Protein AF-A0A3D2MLB4-F1 (afdb_monomer_lite)

Foldseek 3Di:
DDPPLPQQDADPPPRDSQKDFPACDDPDNQWTWIAHPPVRDIDIDGDDPSNVVVVVVVVVPDD

pLDDT: mean 80.68, std 15.89, range [37.5, 96.62]

Secondary structure (DSSP, 8-state):
-PPPS------TTT--S-EEEEES--SSTTEEEEEETTT--EEEEE--HHHHHHHHHHHHT--

Radius of gyration: 11.99 Å; chains: 1; bounding box: 26×35×32 Å

Structure (mmCIF, N/CA/C/O backbone):
data_AF-A0A3D2MLB4-F1
#
_entry.id   AF-A0A3D2MLB4-F1
#
loop_
_atom_site.group_PDB
_atom_site.id
_atom_site.type_symbol
_atom_site.label_atom_id
_atom_site.label_alt_id
_atom_site.label_comp_id
_atom_site.label_asym_id
_atom_site.label_entity_id
_atom_site.label_seq_id
_atom_site.pdbx_PDB_ins_code
_atom_site.Cartn_x
_atom_site.Cartn_y
_atom_site.Cartn_z
_atom_site.occupancy
_atom_site.B_iso_or_equiv
_atom_site.auth_seq_id
_atom_site.auth_comp_id
_atom_site.auth_asym_id
_atom_site.auth_atom_id
_atom_site.pdbx_PDB_model_num
ATOM 1 N N . GLY A 1 1 ? -1.683 -31.548 -4.250 1.00 37.50 1 GLY A N 1
ATOM 2 C CA . GLY A 1 1 ? -2.569 -30.412 -3.957 1.00 37.50 1 GLY A CA 1
ATOM 3 C C . GLY A 1 1 ? -1.694 -29.196 -3.861 1.00 37.50 1 GLY A C 1
ATOM 4 O O . GLY A 1 1 ? -0.994 -29.069 -2.870 1.00 37.50 1 GLY A O 1
ATOM 5 N N . SER A 1 2 ? -1.630 -28.403 -4.923 1.00 39.09 2 SER A N 1
ATOM 6 C CA . SER A 1 2 ? -0.756 -27.230 -4.981 1.00 39.09 2 SER A CA 1
ATOM 7 C C . SER A 1 2 ? -1.574 -26.011 -4.558 1.00 39.09 2 SER A C 1
ATOM 9 O O . SER A 1 2 ? -2.617 -25.782 -5.174 1.00 39.09 2 SER A O 1
ATOM 11 N N . PRO A 1 3 ? -1.179 -25.253 -3.522 1.00 49.66 3 PRO A N 1
ATOM 12 C CA . PRO A 1 3 ? -1.800 -23.964 -3.272 1.00 49.66 3 PRO A CA 1
ATOM 13 C C . PRO A 1 3 ? -1.437 -23.063 -4.452 1.00 49.66 3 PRO A C 1
ATOM 15 O O . PRO A 1 3 ? -0.269 -22.947 -4.812 1.00 49.66 3 PRO A O 1
ATOM 18 N N . LEU A 1 4 ? -2.434 -22.472 -5.104 1.00 48.66 4 LEU A N 1
ATOM 19 C CA . LEU A 1 4 ? -2.176 -21.357 -6.007 1.00 48.66 4 LEU A CA 1
ATOM 20 C C . LEU A 1 4 ? -1.664 -20.207 -5.116 1.00 48.66 4 LEU A C 1
ATOM 22 O O . LEU A 1 4 ? -2.415 -19.790 -4.235 1.00 48.66 4 LEU A O 1
ATOM 26 N N . PRO A 1 5 ? -0.423 -19.706 -5.280 1.00 48.62 5 PRO A N 1
ATOM 27 C CA . PRO A 1 5 ? 0.196 -18.766 -4.333 1.00 48.62 5 PRO A CA 1
ATOM 28 C C . PRO A 1 5 ? -0.310 -17.320 -4.472 1.00 48.62 5 PRO A C 1
ATOM 30 O O . PRO A 1 5 ? 0.294 -16.385 -3.968 1.00 48.62 5 PRO A O 1
ATOM 33 N N . TRP A 1 6 ? -1.449 -17.114 -5.128 1.00 51.88 6 TRP A N 1
ATOM 34 C CA . TRP A 1 6 ? -2.008 -15.795 -5.405 1.00 51.88 6 TRP A CA 1
ATOM 35 C C . TRP A 1 6 ? -2.972 -15.440 -4.273 1.00 51.88 6 TRP A C 1
ATOM 37 O O . TRP A 1 6 ? -4.122 -15.061 -4.492 1.00 51.88 6 TRP A O 1
ATOM 47 N N . THR A 1 7 ? -2.542 -15.652 -3.029 1.00 56.50 7 THR A N 1
ATOM 48 C CA . THR A 1 7 ? -3.243 -15.102 -1.873 1.00 56.50 7 THR A CA 1
ATOM 49 C C . THR A 1 7 ? -3.033 -13.599 -1.914 1.00 56.50 7 THR A C 1
ATOM 51 O O . THR A 1 7 ? -1.990 -13.103 -1.490 1.00 56.50 7 THR A O 1
ATOM 54 N N . GLY A 1 8 ? -4.008 -12.887 -2.486 1.00 70.81 8 GLY A N 1
ATOM 55 C CA . GLY A 1 8 ? -4.021 -11.430 -2.549 1.00 70.81 8 GLY A CA 1
ATOM 56 C C . GLY A 1 8 ? -3.618 -10.829 -1.203 1.00 70.81 8 GLY A C 1
ATOM 57 O O . GLY A 1 8 ? -4.082 -11.259 -0.145 1.00 70.81 8 GLY A O 1
ATOM 58 N N . VAL A 1 9 ? -2.693 -9.870 -1.236 1.00 86.75 9 VAL A N 1
ATOM 59 C CA . VAL A 1 9 ? -2.064 -9.327 -0.031 1.00 86.75 9 VAL A CA 1
ATOM 60 C C . VAL A 1 9 ? -3.127 -8.721 0.885 1.00 86.75 9 VAL A C 1
ATOM 62 O O . VAL A 1 9 ? -3.753 -7.719 0.557 1.00 86.75 9 VAL A O 1
ATOM 65 N N . THR A 1 10 ? -3.331 -9.296 2.067 1.00 91.69 10 THR A N 1
ATOM 66 C CA . THR A 1 10 ? -4.341 -8.783 3.000 1.00 91.69 10 THR A CA 1
ATOM 67 C C . THR A 1 10 ? -3.876 -7.490 3.666 1.00 91.69 10 THR A C 1
ATOM 69 O O . THR A 1 10 ? -2.757 -7.413 4.193 1.00 91.69 10 THR A O 1
ATOM 72 N N . CYS A 1 11 ? -4.752 -6.484 3.675 1.00 93.75 11 CYS A N 1
ATOM 73 C CA . CYS A 1 11 ? -4.536 -5.216 4.356 1.00 93.75 11 CYS A CA 1
ATOM 74 C C . CYS A 1 11 ? -4.468 -5.432 5.879 1.00 93.75 11 CYS A C 1
ATOM 76 O O . CYS A 1 11 ? -5.438 -5.922 6.460 1.00 93.75 11 CYS A O 1
ATOM 78 N N . PRO A 1 12 ? -3.385 -5.012 6.557 1.00 94.19 12 PRO A N 1
ATOM 79 C CA . PRO A 1 12 ? -3.240 -5.201 8.002 1.00 94.19 12 PRO A CA 1
ATOM 80 C C . PRO A 1 12 ? -4.177 -4.309 8.830 1.00 94.19 12 PRO A C 1
ATOM 82 O O . PRO A 1 12 ? -4.367 -4.559 10.014 1.00 94.19 12 PRO A O 1
ATOM 85 N N . PHE A 1 13 ? -4.757 -3.269 8.223 1.00 95.38 13 PHE A N 1
ATOM 86 C CA . PHE A 1 13 ? -5.606 -2.306 8.925 1.00 95.38 13 PHE A CA 1
ATOM 87 C C . PHE A 1 13 ? -7.083 -2.702 8.936 1.00 95.38 13 PHE A C 1
ATOM 89 O O . PHE A 1 13 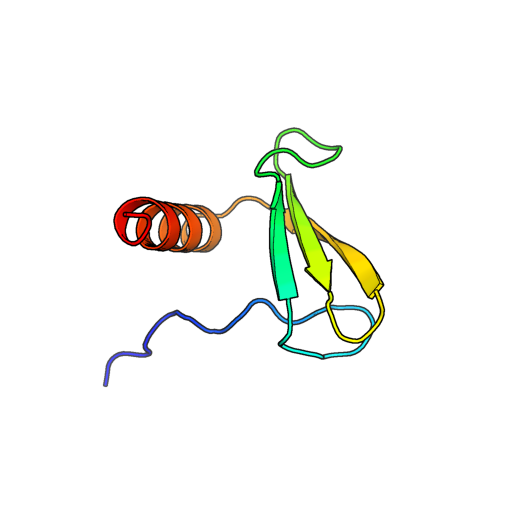? -7.755 -2.514 9.944 1.00 95.38 13 PHE A O 1
ATOM 96 N N . CYS A 1 14 ? -7.599 -3.235 7.825 1.00 95.94 14 CYS A N 1
ATOM 97 C CA . CYS A 1 14 ? -9.022 -3.568 7.689 1.00 95.94 14 CYS A CA 1
ATOM 98 C C . CYS A 1 14 ? -9.304 -5.039 7.355 1.00 95.94 14 CYS A C 1
ATOM 100 O O . CYS A 1 14 ? -10.466 -5.425 7.293 1.00 95.94 14 CYS A O 1
ATOM 102 N N . GLY A 1 15 ? -8.275 -5.855 7.102 1.00 93.38 15 GLY A N 1
ATOM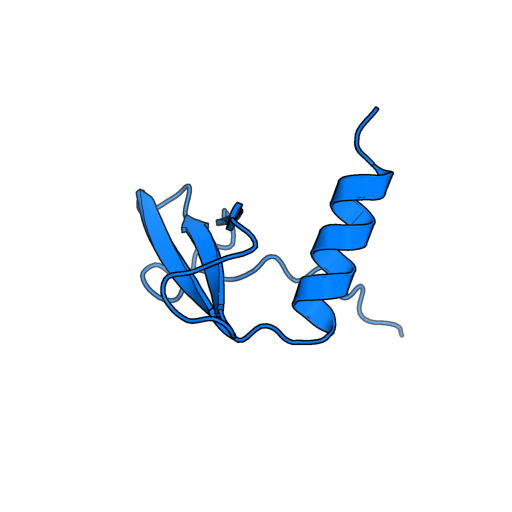 103 C CA . GLY A 1 15 ? -8.435 -7.267 6.739 1.00 93.38 15 GLY A CA 1
ATOM 104 C C . GLY A 1 15 ? -8.921 -7.520 5.307 1.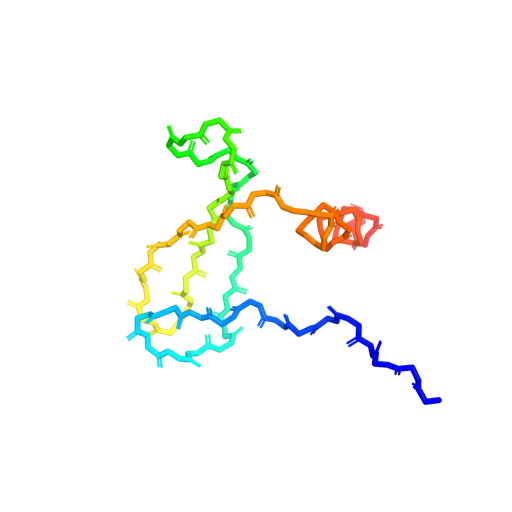00 93.38 15 GLY A C 1
ATOM 105 O O . GLY A 1 15 ? -9.131 -8.669 4.938 1.00 93.38 15 GLY A O 1
ATOM 106 N N . SER A 1 16 ? -9.100 -6.478 4.490 1.00 92.62 16 SER A N 1
ATOM 107 C CA . SER A 1 16 ? -9.518 -6.614 3.089 1.00 92.62 16 SER A CA 1
ATOM 108 C C . SER A 1 16 ? -8.405 -7.200 2.214 1.00 92.62 16 SER A C 1
ATOM 110 O O . SER A 1 16 ? -7.237 -6.842 2.372 1.00 92.62 16 SER A O 1
ATOM 112 N N . ASP A 1 17 ? -8.776 -8.025 1.240 1.00 91.31 17 ASP A N 1
ATOM 113 C CA . ASP A 1 17 ? -7.924 -8.543 0.161 1.00 91.31 17 ASP A CA 1
ATOM 114 C C . ASP A 1 17 ? -7.916 -7.638 -1.087 1.00 91.31 17 ASP A C 1
ATOM 116 O O . ASP A 1 17 ? -7.120 -7.843 -2.002 1.00 91.31 17 ASP A O 1
ATOM 120 N N . ARG A 1 18 ? -8.763 -6.595 -1.113 1.00 91.56 18 ARG A N 1
ATOM 121 C CA . ARG A 1 18 ? -8.810 -5.570 -2.170 1.00 91.56 18 ARG A CA 1
ATOM 122 C C . ARG A 1 18 ? -7.611 -4.630 -2.060 1.00 91.56 18 ARG A C 1
ATOM 124 O O . ARG A 1 18 ? -7.757 -3.458 -1.703 1.00 91.56 18 ARG A O 1
ATOM 131 N N . THR A 1 19 ? -6.420 -5.151 -2.315 1.00 90.94 19 THR A N 1
ATOM 132 C CA . THR A 1 19 ? -5.162 -4.405 -2.290 1.00 90.94 19 THR A CA 1
ATOM 133 C C . THR A 1 19 ? -4.466 -4.471 -3.642 1.00 90.94 19 THR A C 1
ATOM 135 O O . THR A 1 19 ? -4.592 -5.435 -4.398 1.00 90.94 19 THR A O 1
ATOM 138 N N . GLU A 1 20 ? -3.737 -3.411 -3.964 1.00 89.31 20 GLU A N 1
ATOM 139 C CA . GLU A 1 20 ? -2.932 -3.330 -5.175 1.00 89.31 20 GLU A CA 1
ATOM 140 C C . GLU A 1 20 ? -1.489 -2.975 -4.840 1.00 89.31 20 GLU A C 1
ATOM 142 O O . GLU A 1 20 ? -1.224 -2.218 -3.903 1.00 89.31 20 GLU A O 1
ATOM 147 N N . LEU A 1 21 ? -0.553 -3.536 -5.605 1.00 87.62 21 LEU A N 1
ATOM 148 C CA . LEU A 1 21 ? 0.846 -3.140 -5.540 1.00 87.62 21 LEU A CA 1
ATOM 149 C C . LEU A 1 21 ? 0.976 -1.759 -6.189 1.00 87.62 21 LEU A C 1
ATOM 151 O O . LEU A 1 21 ? 0.795 -1.622 -7.397 1.00 87.62 21 LEU A O 1
ATOM 155 N N . PHE A 1 22 ? 1.287 -0.754 -5.380 1.00 88.06 22 PHE A N 1
ATOM 156 C CA . PHE A 1 22 ? 1.363 0.637 -5.815 1.00 88.06 22 PHE A CA 1
ATOM 157 C C . PHE A 1 22 ? 2.782 1.021 -6.249 1.00 88.06 22 PHE A C 1
ATOM 159 O O . PHE A 1 22 ? 2.973 1.680 -7.268 1.00 88.06 22 PHE A O 1
ATOM 166 N N . SER A 1 23 ? 3.796 0.572 -5.503 1.00 88.06 23 SER A N 1
ATOM 167 C CA . SER A 1 23 ? 5.208 0.812 -5.816 1.00 88.06 23 SER A CA 1
ATOM 168 C C . SER A 1 23 ? 6.078 -0.347 -5.339 1.00 88.06 23 SER A C 1
ATOM 170 O O . SER A 1 23 ? 5.863 -0.902 -4.264 1.00 88.06 23 SER A O 1
ATOM 172 N N . LEU A 1 24 ? 7.112 -0.682 -6.112 1.00 85.31 24 LEU A N 1
ATOM 173 C CA . LEU A 1 24 ? 8.154 -1.635 -5.704 1.00 85.31 24 LEU A CA 1
ATOM 174 C C . LEU A 1 24 ? 9.189 -1.045 -4.743 1.00 85.31 24 LEU A C 1
ATOM 176 O O . LEU A 1 24 ? 10.053 -1.766 -4.254 1.00 85.31 24 LEU A O 1
ATOM 180 N N . PHE A 1 25 ? 9.118 0.258 -4.510 1.00 86.94 25 PHE A N 1
ATOM 181 C CA . PHE A 1 25 ? 10.018 0.974 -3.628 1.00 86.94 25 PHE A CA 1
ATOM 182 C C . PHE A 1 25 ? 9.160 1.698 -2.600 1.00 86.94 25 PHE A C 1
ATOM 184 O O . PHE A 1 25 ? 8.442 2.645 -2.939 1.00 86.94 25 PHE A O 1
ATOM 191 N N . GLY A 1 26 ? 9.171 1.179 -1.374 1.00 86.56 26 GLY A N 1
ATOM 192 C CA . GLY A 1 26 ? 8.607 1.844 -0.209 1.00 86.56 26 GLY A CA 1
ATOM 193 C C . GLY A 1 26 ? 9.558 2.899 0.350 1.00 86.56 26 GLY A C 1
ATOM 194 O O . GLY A 1 26 ? 10.538 3.298 -0.281 1.00 86.56 26 GLY A O 1
ATOM 195 N N . GLN A 1 27 ? 9.272 3.350 1.568 1.00 88.56 27 GLN A N 1
ATOM 196 C CA . GLN A 1 27 ? 10.137 4.294 2.279 1.00 88.56 27 GLN A CA 1
ATOM 197 C C . GLN A 1 27 ? 11.468 3.661 2.704 1.00 88.56 27 GLN A C 1
ATOM 199 O O . GLN A 1 27 ? 12.465 4.361 2.878 1.00 88.56 27 GLN A O 1
ATOM 204 N N . GLN A 1 28 ? 11.490 2.338 2.870 1.00 90.62 28 GLN A N 1
ATOM 205 C CA . GLN A 1 28 ? 12.685 1.563 3.174 1.00 90.62 28 GLN A CA 1
ATOM 206 C C . GLN A 1 28 ? 13.125 0.777 1.933 1.00 90.62 28 GLN A C 1
ATOM 208 O O . GLN A 1 28 ? 12.305 0.306 1.151 1.00 90.62 28 GLN A O 1
ATOM 213 N N . LEU A 1 29 ? 14.436 0.575 1.769 1.00 85.50 29 LEU A N 1
ATOM 214 C CA . LEU A 1 29 ? 14.994 -0.121 0.596 1.00 85.50 29 LEU A CA 1
ATOM 215 C C . LEU A 1 29 ? 14.508 -1.570 0.443 1.00 85.50 29 LEU A C 1
ATOM 217 O O . LEU A 1 29 ? 14.523 -2.113 -0.658 1.00 85.50 29 LEU A O 1
ATOM 221 N N . LEU A 1 30 ? 14.111 -2.198 1.550 1.00 89.38 30 LEU A N 1
ATOM 222 C CA . LEU A 1 30 ? 13.662 -3.587 1.596 1.00 89.38 30 LEU A CA 1
ATOM 223 C C . LEU A 1 30 ? 12.137 -3.709 1.638 1.00 89.38 30 LEU A C 1
ATOM 225 O O . LEU A 1 30 ? 11.642 -4.797 1.914 1.00 89.38 30 LEU A O 1
ATOM 229 N N . THR A 1 31 ? 11.392 -2.627 1.392 1.00 91.25 31 THR A N 1
ATOM 230 C CA . THR A 1 31 ? 9.929 -2.661 1.398 1.00 91.25 31 THR A CA 1
ATOM 231 C C . THR A 1 31 ? 9.326 -2.328 0.042 1.00 91.25 31 THR A C 1
ATOM 233 O O . THR A 1 31 ? 9.868 -1.560 -0.754 1.00 91.25 31 THR A O 1
ATOM 236 N N . VAL A 1 32 ? 8.158 -2.913 -0.202 1.00 91.50 32 VAL A N 1
ATOM 237 C CA . VAL A 1 32 ? 7.245 -2.540 -1.281 1.00 91.50 32 VAL A CA 1
ATOM 238 C C . VAL A 1 32 ? 6.021 -1.851 -0.691 1.00 91.50 32 VAL A C 1
ATOM 240 O O . VAL A 1 32 ? 5.656 -2.091 0.464 1.00 91.50 32 VAL A O 1
ATOM 243 N N . GLN A 1 33 ? 5.361 -1.025 -1.493 1.00 92.38 33 GLN A N 1
ATOM 244 C CA . GLN A 1 33 ? 4.176 -0.285 -1.092 1.00 92.38 33 GLN A CA 1
ATOM 245 C C . GLN A 1 33 ? 2.923 -0.855 -1.753 1.00 92.38 33 GLN A C 1
ATOM 247 O O . GLN A 1 33 ? 2.835 -0.977 -2.977 1.00 92.38 33 GLN A O 1
ATOM 252 N N . TYR A 1 34 ? 1.927 -1.136 -0.923 1.00 92.50 34 TYR A N 1
ATOM 253 C CA . TYR A 1 34 ? 0.586 -1.532 -1.317 1.00 92.50 34 TYR A CA 1
ATOM 254 C C . TYR A 1 34 ? -0.420 -0.436 -0.976 1.00 92.50 34 TYR A C 1
ATOM 256 O O . TYR A 1 34 ? -0.262 0.302 -0.001 1.00 92.50 34 TYR A O 1
ATOM 264 N N . TYR A 1 35 ? -1.495 -0.373 -1.752 1.00 93.06 35 TYR A N 1
ATOM 265 C CA . TYR A 1 35 ? -2.642 0.482 -1.484 1.00 93.06 35 TYR A CA 1
ATOM 266 C C . TYR A 1 35 ? -3.898 -0.365 -1.282 1.00 93.06 35 TYR A C 1
ATOM 268 O O . TYR A 1 35 ? -4.197 -1.260 -2.073 1.00 93.06 35 TYR A O 1
ATOM 276 N N . CYS A 1 36 ? -4.635 -0.121 -0.195 1.00 94.69 36 CYS A N 1
ATOM 277 C CA . CYS A 1 36 ? -5.905 -0.799 0.041 1.00 94.69 36 CYS A CA 1
ATOM 278 C C . CYS A 1 36 ? -7.071 -0.015 -0.570 1.00 94.69 36 CYS A C 1
ATOM 280 O O . CYS A 1 36 ? -7.375 1.088 -0.131 1.00 94.69 36 CYS A O 1
ATOM 282 N N . ASN A 1 37 ? -7.806 -0.642 -1.487 1.00 94.56 37 ASN A N 1
ATOM 283 C CA . ASN A 1 37 ? -8.987 -0.085 -2.152 1.00 94.56 37 ASN A CA 1
ATOM 284 C C . ASN A 1 37 ? -10.284 -0.181 -1.319 1.00 94.56 37 ASN A C 1
ATOM 286 O O . ASN A 1 37 ? -11.358 0.189 -1.794 1.00 94.56 37 ASN A O 1
ATOM 290 N N . SER A 1 38 ? -10.223 -0.728 -0.099 1.00 95.56 38 SER A N 1
ATOM 291 C CA . SER A 1 38 ? -11.366 -0.752 0.830 1.00 95.56 38 SER A CA 1
ATOM 292 C C . SER A 1 38 ? -11.271 0.344 1.888 1.00 95.56 38 SER A C 1
ATOM 294 O O . SER A 1 38 ? -12.214 1.111 2.052 1.00 95.56 38 SER A O 1
ATOM 296 N N . CYS A 1 39 ? -10.142 0.443 2.600 1.00 96.62 39 CYS A N 1
ATOM 297 C CA . CYS A 1 39 ? -9.945 1.464 3.636 1.00 96.62 39 CYS A CA 1
ATOM 298 C C . CYS A 1 39 ? -9.115 2.668 3.164 1.00 96.62 39 CYS A C 1
ATOM 300 O O . CYS A 1 39 ? -8.835 3.559 3.962 1.00 96.62 39 CYS A O 1
ATOM 302 N N . HIS A 1 40 ? -8.709 2.696 1.890 1.00 95.94 40 HIS A N 1
ATOM 303 C CA . HIS A 1 40 ? -7.960 3.794 1.265 1.00 95.94 40 HIS A CA 1
ATOM 304 C C . HIS A 1 40 ? -6.648 4.137 1.985 1.00 95.94 40 HIS A C 1
ATOM 306 O O . HIS A 1 40 ? -6.186 5.276 1.963 1.00 95.94 40 HIS A O 1
ATOM 312 N N . THR A 1 41 ? -6.050 3.145 2.652 1.00 94.50 41 THR A N 1
ATOM 313 C CA . THR A 1 41 ? -4.826 3.306 3.445 1.00 94.50 41 THR A CA 1
ATOM 314 C C . THR A 1 41 ? -3.651 2.622 2.741 1.00 94.50 41 THR A C 1
ATOM 316 O O . THR A 1 41 ? -3.761 1.433 2.413 1.00 94.50 41 THR A O 1
ATOM 319 N N . PRO A 1 42 ? -2.529 3.328 2.512 1.00 94.38 42 PRO A N 1
ATOM 320 C CA . PRO A 1 42 ? -1.299 2.703 2.049 1.00 94.38 42 PRO A CA 1
ATOM 321 C C . PRO A 1 42 ? -0.632 1.912 3.180 1.00 94.38 42 PRO A C 1
ATOM 323 O O . PRO A 1 42 ? -0.689 2.298 4.348 1.00 94.38 42 PRO A O 1
ATOM 326 N N . PHE A 1 43 ? 0.024 0.810 2.837 1.00 94.62 43 PHE A N 1
ATOM 327 C CA . PHE A 1 43 ? 0.825 0.019 3.768 1.00 94.62 43 PHE A CA 1
ATOM 328 C C . PHE A 1 43 ? 2.045 -0.564 3.064 1.00 94.62 43 PHE A C 1
ATOM 330 O O . PHE A 1 43 ? 2.088 -0.648 1.839 1.00 94.62 43 PHE A O 1
ATOM 337 N N . GLU A 1 44 ? 3.038 -0.978 3.842 1.00 92.94 44 GLU A N 1
ATOM 338 C CA . GLU A 1 44 ? 4.267 -1.560 3.312 1.00 92.94 44 GLU A CA 1
ATOM 339 C C . GLU A 1 44 ? 4.423 -3.021 3.739 1.00 92.94 44 GLU A C 1
ATOM 341 O O . GLU A 1 44 ? 3.920 -3.452 4.781 1.00 92.94 44 GLU A O 1
ATOM 346 N N . ARG A 1 45 ? 5.116 -3.792 2.903 1.00 89.50 45 ARG A N 1
ATOM 347 C CA . ARG A 1 45 ? 5.528 -5.176 3.162 1.00 89.50 45 ARG A CA 1
ATOM 348 C C . ARG A 1 45 ? 7.019 -5.289 2.896 1.00 89.50 45 ARG A C 1
ATOM 350 O O . ARG A 1 45 ? 7.532 -4.602 2.016 1.00 89.50 45 ARG A O 1
ATOM 357 N N . ILE A 1 46 ? 7.688 -6.168 3.632 1.00 89.25 46 ILE A N 1
ATOM 358 C CA . ILE A 1 46 ? 9.065 -6.547 3.321 1.00 89.25 46 ILE A CA 1
ATOM 359 C C . ILE A 1 46 ? 9.064 -7.267 1.970 1.00 89.25 46 ILE A C 1
ATOM 361 O O . ILE A 1 46 ? 8.102 -7.945 1.604 1.00 89.25 46 ILE A O 1
ATOM 365 N N . LYS A 1 47 ? 10.108 -7.020 1.189 1.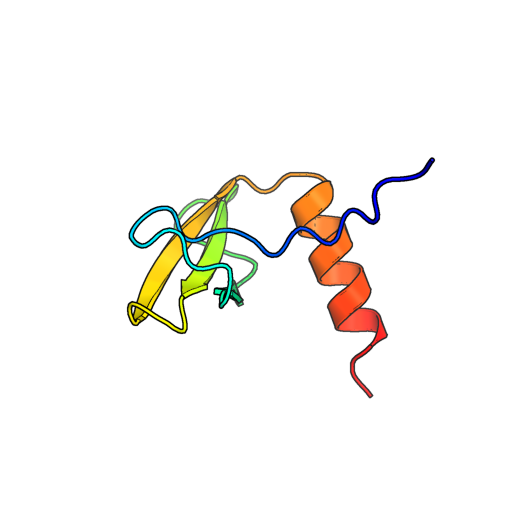00 85.25 47 LYS A N 1
ATOM 366 C CA . LYS A 1 47 ? 10.315 -7.639 -0.106 1.00 85.25 47 LYS A CA 1
ATOM 367 C C . LYS A 1 47 ? 10.826 -9.064 0.101 1.00 85.25 47 LYS A C 1
ATOM 369 O O . LYS A 1 47 ? 11.995 -9.246 0.424 1.00 85.25 47 LYS A O 1
ATOM 374 N N . ASP A 1 48 ? 9.951 -10.023 -0.157 1.00 82.25 48 ASP A N 1
ATOM 375 C CA . ASP A 1 48 ? 10.256 -11.454 -0.161 1.00 82.25 48 ASP A CA 1
ATOM 376 C C . ASP A 1 48 ? 10.049 -12.038 -1.570 1.00 82.25 48 ASP A C 1
ATOM 378 O O . ASP A 1 48 ? 9.539 -11.350 -2.465 1.00 82.25 48 ASP A O 1
ATOM 382 N N . ASP A 1 49 ? 10.448 -13.294 -1.777 1.00 77.12 49 ASP A N 1
ATOM 383 C CA . ASP A 1 49 ? 10.364 -13.966 -3.084 1.00 77.12 49 ASP A CA 1
ATOM 384 C C . ASP A 1 49 ? 8.925 -13.966 -3.637 1.00 77.12 49 ASP A C 1
ATOM 386 O O . ASP A 1 49 ? 8.710 -13.624 -4.799 1.00 77.12 49 ASP A O 1
ATOM 390 N N . ASP A 1 50 ? 7.922 -14.174 -2.777 1.00 75.62 50 ASP A N 1
ATOM 391 C CA . ASP A 1 50 ? 6.501 -14.136 -3.159 1.00 75.62 50 ASP A CA 1
ATOM 392 C C . ASP A 1 50 ? 6.077 -12.776 -3.749 1.00 75.62 50 ASP A C 1
ATOM 394 O O . ASP A 1 50 ? 5.305 -12.697 -4.705 1.00 75.62 50 ASP A O 1
ATOM 398 N N . VAL A 1 51 ? 6.597 -11.674 -3.197 1.00 75.06 51 VAL A N 1
ATOM 399 C CA . VAL A 1 51 ? 6.291 -10.310 -3.664 1.00 75.06 51 VAL A CA 1
ATOM 400 C C . VAL A 1 51 ? 6.901 -10.055 -5.043 1.00 75.06 51 VAL A C 1
ATOM 402 O O . VAL A 1 51 ? 6.326 -9.338 -5.867 1.00 75.06 51 VAL A O 1
ATOM 405 N N . LEU A 1 52 ? 8.084 -10.616 -5.287 1.00 75.12 52 LEU A N 1
ATOM 406 C CA . LEU A 1 52 ? 8.783 -10.504 -6.560 1.00 75.12 52 LEU A CA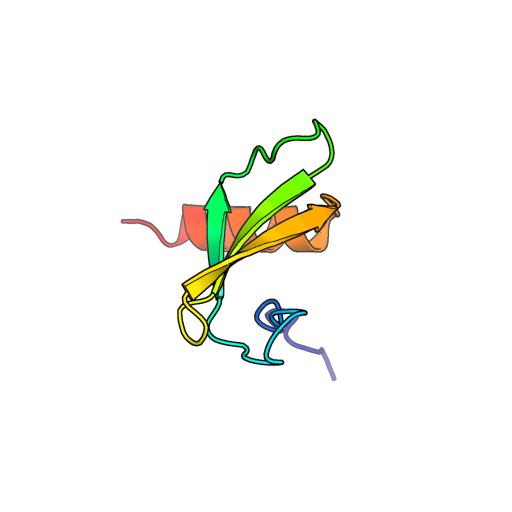 1
ATOM 407 C C . LEU A 1 52 ? 8.096 -11.311 -7.660 1.00 75.12 52 LEU A C 1
ATOM 409 O O . LEU A 1 52 ? 7.945 -10.801 -8.775 1.00 75.12 52 LEU A O 1
ATOM 413 N N . ASP A 1 53 ? 7.637 -12.514 -7.333 1.00 75.25 53 ASP A N 1
ATOM 414 C CA . ASP A 1 53 ? 6.914 -13.384 -8.255 1.00 75.25 53 ASP A CA 1
ATOM 415 C C . ASP A 1 53 ? 5.556 -12.784 -8.650 1.00 75.25 53 ASP A C 1
ATOM 417 O O . ASP A 1 53 ? 5.234 -12.726 -9.841 1.00 75.25 53 ASP A O 1
ATOM 421 N N . ASP A 1 54 ? 4.795 -12.231 -7.691 1.00 71.06 54 ASP A N 1
ATOM 422 C CA . ASP A 1 54 ? 3.511 -11.565 -7.974 1.00 71.06 54 ASP A CA 1
ATOM 423 C C . ASP A 1 54 ? 3.709 -10.350 -8.903 1.00 71.06 54 ASP A C 1
ATOM 425 O O . ASP A 1 54 ? 2.924 -10.104 -9.825 1.00 71.06 54 ASP A O 1
ATOM 429 N N . TYR A 1 55 ? 4.809 -9.606 -8.728 1.00 72.81 55 TYR A N 1
ATOM 430 C CA . TYR A 1 55 ? 5.176 -8.519 -9.637 1.00 72.81 55 TYR A CA 1
ATOM 431 C C . TYR A 1 55 ? 5.527 -9.019 -11.043 1.00 72.81 55 TYR A C 1
ATOM 433 O O . TYR A 1 55 ? 5.052 -8.446 -12.029 1.00 72.81 55 TYR A O 1
ATOM 441 N N . ALA A 1 56 ? 6.352 -10.064 -11.154 1.00 73.81 56 ALA A N 1
ATOM 442 C CA . ALA A 1 56 ? 6.751 -10.630 -12.439 1.00 73.81 56 ALA A CA 1
ATOM 443 C C . ALA A 1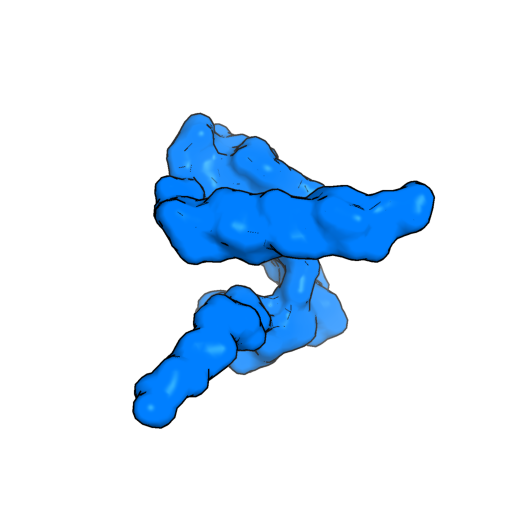 56 ? 5.525 -11.123 -13.226 1.00 73.81 56 ALA A C 1
ATOM 445 O O . ALA A 1 56 ? 5.350 -10.744 -14.386 1.00 73.81 56 ALA A O 1
ATOM 446 N N . ALA A 1 57 ? 4.616 -11.845 -12.564 1.00 71.38 57 ALA A N 1
ATOM 447 C CA . ALA A 1 57 ? 3.371 -12.331 -13.154 1.00 71.38 57 ALA A CA 1
ATOM 448 C C . ALA A 1 57 ? 2.458 -11.191 -13.644 1.00 71.38 57 ALA A C 1
ATOM 450 O O . ALA A 1 57 ? 1.864 -11.278 -14.724 1.00 71.38 57 ALA A O 1
ATOM 451 N N . ARG A 1 58 ? 2.357 -10.088 -12.887 1.00 69.06 58 ARG A N 1
ATOM 452 C CA . ARG A 1 58 ? 1.583 -8.898 -13.295 1.00 69.06 58 ARG A CA 1
ATOM 453 C C . ARG A 1 58 ? 2.243 -8.103 -14.421 1.00 69.06 58 ARG A C 1
ATOM 455 O O . ARG A 1 58 ? 1.541 -7.445 -15.186 1.00 69.06 58 ARG A O 1
ATOM 462 N N . LYS A 1 59 ? 3.576 -8.107 -14.513 1.00 67.50 59 LYS A N 1
ATOM 463 C CA . LYS A 1 59 ? 4.312 -7.454 -15.604 1.00 67.50 59 LYS A CA 1
ATOM 464 C C . LYS A 1 59 ? 4.161 -8.224 -16.917 1.00 67.50 59 LYS A C 1
ATOM 466 O O . LYS A 1 59 ? 3.943 -7.587 -17.938 1.00 67.50 59 LYS A O 1
ATOM 471 N N . GLU A 1 60 ? 4.238 -9.552 -16.873 1.00 68.44 60 GLU A N 1
ATOM 472 C CA . GLU A 1 60 ? 4.039 -10.444 -18.028 1.00 68.44 60 GLU A CA 1
ATOM 473 C C . GLU A 1 60 ? 2.619 -10.316 -18.614 1.00 68.44 60 GLU A C 1
ATOM 475 O O . GLU A 1 60 ? 2.440 -10.318 -19.825 1.00 68.44 60 GLU A O 1
ATOM 480 N N . ASN A 1 61 ? 1.604 -10.128 -17.763 1.00 58.47 61 ASN A N 1
ATOM 481 C CA . ASN A 1 61 ? 0.201 -9.978 -18.178 1.00 58.47 61 ASN A CA 1
ATOM 482 C C . ASN A 1 61 ? -0.199 -8.551 -18.606 1.00 58.47 61 ASN A C 1
ATOM 484 O O . ASN A 1 61 ? -1.388 -8.270 -18.779 1.00 58.47 61 ASN A O 1
ATOM 488 N N . ARG A 1 62 ? 0.755 -7.626 -18.754 1.00 53.28 62 ARG A N 1
ATOM 489 C CA . ARG A 1 62 ? 0.487 -6.278 -19.268 1.00 53.28 62 ARG A CA 1
ATOM 490 C C . ARG A 1 62 ? 0.652 -6.289 -20.797 1.00 53.28 62 ARG A C 1
ATOM 492 O O . ARG A 1 62 ? 1.758 -6.598 -21.232 1.00 53.28 62 ARG A O 1
ATOM 499 N N . PRO A 1 63 ? -0.398 -5.994 -21.591 1.00 51.81 63 PRO A N 1
ATOM 500 C CA . PRO A 1 63 ? -0.294 -5.947 -23.051 1.00 51.81 63 PRO A CA 1
ATOM 501 C C . PRO A 1 63 ? 0.640 -4.834 -23.541 1.00 51.81 63 PRO A C 1
ATOM 503 O O . PRO A 1 63 ? 0.822 -3.834 -22.801 1.00 51.81 63 PRO A O 1
#

Sequence (63 aa):
GSPLPWTGVTCPFCGSDRTELFSLFGQQLLTVQYYCNSCHTPFERIKDDDVLDDYAARKENRP